Protein AF-A0A0T9RLD2-F1 (afdb_monomer_lite)

Secondary structure (DSSP, 8-state):
---GGGSS-S-S-TTS-----BGGGTBPPPP--HHHHHHHHHHHHHHHHHHTPPP-TT-S-HHHHHHHHHHHHS----GGGTTHHHHHT-HHHHHHHHHHTT-HHHHHHHHHHT-GGGTTSS-S-HHHHHHHTTPPPTTTTTTT--S-SS-EEETTEEE-SSSPPP-TT-S---

Radius of gyration: 44.78 Å; chains: 1; bounding box: 124×35×92 Å

Sequence (174 aa):
MQKIGDIPNTRADSNGEFTDGNVAGGVPPTILPAEWFNTIQRELISILDAAGITPNSEKFDQIAEAISTLVSKGDFLKTKNNLSEIKAAGDAAVAQAIANLGLTDAAAAATGAMQKAQNLNDVANKATALTNLGALAVGGTAVAATKLATARTIAGKPFDGTANISIADLIHAI

Structure (mmCIF, N/CA/C/O backbone):
data_AF-A0A0T9RLD2-F1
#
_entry.id   AF-A0A0T9RLD2-F1
#
loop_
_atom_site.group_PDB
_atom_site.id
_atom_site.type_symbol
_atom_site.label_atom_id
_atom_site.label_alt_id
_atom_site.label_comp_id
_atom_site.label_asym_id
_atom_site.label_entity_id
_atom_site.label_seq_id
_atom_site.pdbx_PDB_ins_code
_atom_site.Cartn_x
_atom_site.Cartn_y
_atom_site.Cartn_z
_atom_site.occupancy
_atom_site.B_iso_or_equiv
_atom_site.auth_seq_id
_atom_site.auth_comp_id
_atom_site.auth_asym_id
_atom_site.auth_atom_id
_atom_site.pdbx_PDB_model_num
ATOM 1 N N . MET A 1 1 ? 22.181 -4.159 -22.306 1.00 73.38 1 MET A N 1
ATOM 2 C CA . MET A 1 1 ? 22.965 -3.393 -23.299 1.00 73.38 1 MET A CA 1
ATOM 3 C C . MET A 1 1 ? 24.219 -4.117 -23.759 1.00 73.38 1 MET A C 1
ATOM 5 O O . MET A 1 1 ? 25.016 -4.538 -22.931 1.00 73.38 1 MET A O 1
ATOM 9 N N . GLN A 1 2 ? 24.380 -4.230 -25.079 1.00 76.56 2 GLN A N 1
ATOM 10 C CA . GLN A 1 2 ? 25.653 -4.559 -25.737 1.00 76.56 2 GLN A CA 1
ATOM 11 C C . GLN A 1 2 ? 26.649 -3.420 -25.477 1.00 76.56 2 GLN A C 1
ATOM 13 O O . GLN A 1 2 ? 26.231 -2.261 -25.517 1.00 76.56 2 GLN A O 1
ATOM 18 N N . LYS A 1 3 ? 27.926 -3.708 -25.189 1.00 78.88 3 LYS A N 1
ATOM 19 C CA . LYS A 1 3 ? 28.935 -2.649 -25.034 1.00 78.88 3 LYS A CA 1
ATOM 20 C C . LYS A 1 3 ? 29.436 -2.171 -26.391 1.00 78.88 3 LYS A C 1
ATOM 22 O O . LYS A 1 3 ? 29.381 -2.901 -27.377 1.00 78.88 3 LYS A O 1
ATOM 27 N N . ILE A 1 4 ? 29.993 -0.961 -26.429 1.00 79.06 4 ILE A N 1
ATOM 28 C CA . ILE A 1 4 ? 30.599 -0.422 -27.647 1.00 79.06 4 ILE A CA 1
ATOM 29 C C . ILE A 1 4 ? 31.763 -1.312 -28.117 1.00 79.06 4 ILE A C 1
ATOM 31 O O . ILE A 1 4 ? 31.846 -1.577 -29.307 1.00 79.06 4 ILE A O 1
ATOM 35 N N . GLY A 1 5 ? 32.569 -1.879 -27.210 1.00 70.69 5 GLY A N 1
ATOM 36 C CA . GLY A 1 5 ? 33.624 -2.850 -27.551 1.00 70.69 5 GLY A CA 1
ATOM 37 C C . GLY A 1 5 ? 33.149 -4.221 -28.071 1.00 70.69 5 GLY A C 1
ATOM 38 O O . GLY A 1 5 ? 33.950 -4.942 -28.657 1.00 70.69 5 GLY A O 1
ATOM 39 N N . ASP A 1 6 ? 31.868 -4.574 -27.895 1.00 79.25 6 ASP A N 1
ATOM 40 C CA . ASP A 1 6 ? 31.275 -5.818 -28.429 1.00 79.25 6 ASP A CA 1
ATOM 41 C C . ASP A 1 6 ? 30.692 -5.629 -29.840 1.00 79.25 6 ASP A C 1
ATOM 43 O O . ASP A 1 6 ? 30.332 -6.589 -30.522 1.00 79.25 6 ASP A O 1
ATOM 47 N N . ILE A 1 7 ? 30.527 -4.377 -30.266 1.00 73.88 7 ILE A N 1
ATOM 48 C CA . ILE A 1 7 ? 30.221 -4.009 -31.648 1.00 73.88 7 ILE A CA 1
ATOM 49 C C . ILE A 1 7 ? 31.557 -4.016 -32.400 1.00 73.88 7 ILE A C 1
ATOM 51 O O . ILE A 1 7 ? 32.545 -3.660 -31.765 1.00 73.88 7 ILE A O 1
ATOM 55 N N . PRO A 1 8 ? 31.644 -4.385 -33.697 1.00 66.81 8 PRO A N 1
ATOM 56 C CA . PRO A 1 8 ? 32.900 -4.497 -34.456 1.00 66.81 8 PRO A CA 1
ATOM 57 C C . PRO A 1 8 ? 33.692 -3.182 -34.580 1.00 66.81 8 PRO A C 1
ATOM 59 O O . PRO A 1 8 ? 33.850 -2.607 -35.656 1.00 66.81 8 PRO A O 1
ATOM 62 N N . ASN A 1 9 ? 34.212 -2.687 -33.468 1.00 62.38 9 ASN A N 1
ATOM 63 C CA . ASN A 1 9 ? 35.073 -1.544 -33.364 1.00 62.38 9 ASN A CA 1
ATOM 64 C C . ASN A 1 9 ? 36.320 -2.001 -32.609 1.00 62.38 9 ASN A C 1
ATOM 66 O O . ASN A 1 9 ? 36.273 -2.605 -31.544 1.00 62.38 9 ASN A O 1
ATOM 70 N N . THR A 1 10 ? 37.464 -1.725 -33.206 1.00 66.38 10 THR A N 1
ATOM 71 C CA . THR A 1 10 ? 38.782 -1.962 -32.618 1.00 66.38 10 THR A CA 1
ATOM 72 C C . THR A 1 10 ? 39.291 -0.708 -31.901 1.00 66.38 10 THR A C 1
ATOM 74 O O . THR A 1 10 ? 40.496 -0.512 -31.780 1.00 66.38 10 THR A O 1
ATOM 77 N N . ARG A 1 11 ? 38.381 0.204 -31.523 1.00 75.50 11 ARG A N 1
ATOM 78 C CA . ARG A 1 11 ? 38.690 1.585 -31.105 1.00 75.50 11 ARG A CA 1
ATOM 79 C C . ARG A 1 11 ? 38.041 1.982 -29.777 1.00 75.50 11 ARG A C 1
ATOM 81 O O . ARG A 1 11 ? 38.025 3.165 -29.441 1.00 75.50 11 ARG A O 1
ATOM 88 N N . ALA A 1 12 ? 37.473 1.021 -29.061 1.00 81.31 12 ALA A N 1
ATOM 89 C CA . ALA A 1 12 ? 37.163 1.133 -27.647 1.00 81.31 12 ALA A CA 1
ATOM 90 C C . ALA A 1 12 ? 38.449 0.938 -26.826 1.00 81.31 12 ALA A C 1
ATOM 92 O O . ALA A 1 12 ? 39.431 0.380 -27.323 1.00 81.31 12 ALA A O 1
ATOM 93 N N . ASP A 1 13 ? 38.460 1.414 -25.585 1.00 81.81 13 ASP A N 1
ATOM 94 C CA . ASP A 1 13 ? 39.582 1.163 -24.678 1.00 81.81 13 ASP A CA 1
ATOM 95 C C . ASP A 1 13 ? 39.623 -0.302 -24.194 1.00 81.81 13 ASP A C 1
ATOM 97 O O . ASP A 1 13 ? 38.812 -1.149 -24.579 1.00 81.81 13 ASP A O 1
ATOM 101 N N . SER A 1 14 ? 40.561 -0.609 -23.295 1.00 83.50 14 SER A N 1
ATOM 102 C CA . SER A 1 14 ? 40.688 -1.936 -22.680 1.00 83.50 14 SER A CA 1
ATOM 103 C C . SER A 1 14 ? 39.476 -2.370 -21.844 1.00 83.50 14 SER A C 1
ATOM 105 O O . SER A 1 14 ? 39.378 -3.547 -21.506 1.00 83.50 14 SER A O 1
ATOM 107 N N . ASN A 1 15 ? 38.568 -1.452 -21.501 1.00 84.12 15 ASN A N 1
ATOM 108 C CA . ASN A 1 15 ? 37.348 -1.719 -20.735 1.00 84.12 15 ASN A CA 1
ATOM 109 C C . ASN A 1 15 ? 36.108 -1.863 -21.640 1.00 84.12 15 ASN A C 1
ATOM 111 O O . ASN A 1 15 ? 35.014 -2.196 -21.157 1.00 84.12 15 ASN A O 1
ATOM 115 N N . GLY A 1 16 ? 36.277 -1.652 -22.951 1.00 84.19 16 GLY A N 1
ATOM 116 C CA . GLY A 1 16 ? 35.198 -1.653 -23.929 1.00 84.19 16 GLY A CA 1
ATOM 117 C C . GLY A 1 16 ? 34.359 -0.374 -23.894 1.00 84.19 16 GLY A C 1
ATOM 118 O O . GLY A 1 16 ? 33.165 -0.450 -24.189 1.00 84.19 16 GLY A O 1
ATOM 119 N N . GLU A 1 17 ? 34.958 0.762 -23.520 1.00 86.69 17 GLU A N 1
ATOM 120 C CA . GLU A 1 17 ? 34.339 2.089 -23.407 1.00 86.69 17 GLU A CA 1
ATOM 121 C C . GLU A 1 17 ? 34.781 3.051 -24.527 1.00 86.69 17 GLU A C 1
ATOM 123 O O . GLU A 1 17 ? 35.672 2.758 -25.328 1.00 86.69 17 GLU A O 1
ATOM 128 N N . PHE A 1 18 ? 34.122 4.212 -24.602 1.00 89.56 18 PHE A N 1
ATOM 129 C CA . PHE A 1 18 ? 34.442 5.272 -25.562 1.00 89.56 18 PHE A CA 1
ATOM 130 C C . PHE A 1 18 ? 35.774 5.948 -25.240 1.00 89.56 18 PHE A C 1
ATOM 132 O O . PHE A 1 18 ? 36.087 6.208 -24.082 1.00 89.56 18 PHE A O 1
ATOM 139 N N . THR A 1 19 ? 36.516 6.318 -26.280 1.00 88.44 19 THR A N 1
ATOM 140 C CA . THR A 1 19 ? 37.762 7.078 -26.179 1.00 88.44 19 THR A CA 1
ATOM 141 C C . THR A 1 19 ? 37.782 8.182 -27.233 1.00 88.44 19 THR A C 1
ATOM 143 O O . THR A 1 19 ? 37.425 7.953 -28.394 1.00 88.44 19 THR A O 1
ATOM 146 N N . ASP A 1 20 ? 38.287 9.356 -26.858 1.00 89.44 20 ASP A N 1
ATOM 147 C CA . ASP A 1 20 ? 38.594 10.442 -27.800 1.00 89.44 20 ASP A CA 1
ATOM 148 C C . ASP A 1 20 ? 39.861 10.153 -28.634 1.00 89.44 20 ASP A C 1
ATOM 150 O O . ASP A 1 20 ? 40.257 10.941 -29.497 1.00 89.44 20 ASP A O 1
ATOM 154 N N . GLY A 1 21 ? 40.502 9.002 -28.401 1.00 87.81 21 GLY A N 1
ATOM 155 C CA . GLY A 1 21 ? 41.796 8.656 -28.962 1.00 87.81 21 GLY A CA 1
ATOM 156 C C . GLY A 1 21 ? 42.912 9.576 -28.460 1.00 87.81 21 GLY A C 1
ATOM 157 O O . GLY A 1 21 ? 42.793 10.297 -27.472 1.00 87.81 21 GLY A O 1
ATOM 158 N N . ASN A 1 22 ? 44.039 9.543 -29.158 1.00 88.56 22 ASN A N 1
ATOM 159 C CA . ASN A 1 22 ? 45.157 10.453 -28.975 1.00 88.56 22 ASN A CA 1
ATOM 160 C C . ASN A 1 22 ? 45.794 10.719 -30.341 1.00 88.56 22 ASN A C 1
ATOM 162 O O . ASN A 1 22 ? 46.585 9.912 -30.835 1.00 88.56 22 ASN A O 1
ATOM 166 N N . VAL A 1 23 ? 45.479 11.874 -30.931 1.00 81.25 23 VAL A N 1
ATOM 167 C CA . VAL A 1 23 ? 45.983 12.270 -32.257 1.00 81.25 23 VAL A CA 1
ATOM 168 C C . VAL A 1 23 ? 47.511 12.368 -32.305 1.00 81.25 23 VAL A C 1
ATOM 170 O O . VAL A 1 23 ? 48.106 12.000 -33.312 1.00 81.25 23 VAL A O 1
ATOM 173 N N . ALA A 1 24 ? 48.157 12.791 -31.211 1.00 87.31 24 ALA A N 1
ATOM 174 C CA . ALA A 1 24 ? 49.617 12.879 -31.118 1.00 87.31 24 ALA A CA 1
ATOM 175 C C . ALA A 1 24 ? 50.277 11.499 -30.949 1.00 87.31 24 ALA A C 1
ATOM 177 O O . ALA A 1 24 ? 51.419 11.305 -31.354 1.00 87.31 24 ALA A O 1
ATOM 178 N N . GLY A 1 25 ? 49.548 10.539 -30.372 1.00 85.19 25 GLY A N 1
ATOM 179 C CA . GLY A 1 25 ? 49.974 9.148 -30.192 1.00 85.19 25 GLY A CA 1
ATOM 180 C C . GLY A 1 25 ? 49.535 8.199 -31.312 1.00 85.19 25 GLY A C 1
ATOM 181 O O . GLY A 1 25 ? 49.767 7.000 -31.202 1.00 85.19 25 GLY A O 1
ATOM 182 N N . GLY A 1 26 ? 48.874 8.701 -32.361 1.00 85.88 26 GLY A N 1
ATOM 183 C CA . GLY A 1 26 ? 48.367 7.885 -33.469 1.00 85.88 26 GLY A CA 1
ATOM 184 C C . GLY A 1 26 ? 47.196 6.961 -33.108 1.00 85.88 26 GLY A C 1
ATOM 185 O O . GLY A 1 26 ? 46.867 6.073 -33.892 1.00 85.88 26 GLY A O 1
ATOM 186 N N . VAL A 1 27 ? 46.555 7.155 -31.950 1.00 86.62 27 VAL A N 1
ATOM 187 C CA . VAL A 1 27 ? 45.387 6.369 -31.529 1.00 86.62 27 VAL A CA 1
ATOM 188 C C . VAL A 1 27 ? 44.123 7.078 -32.022 1.00 86.62 27 VAL A C 1
ATOM 190 O O . VAL A 1 27 ? 43.850 8.195 -31.583 1.00 86.62 27 VAL A O 1
ATOM 193 N N . PRO A 1 28 ? 43.344 6.492 -32.942 1.00 85.31 28 PRO A N 1
ATOM 194 C CA . PRO A 1 28 ? 42.121 7.122 -33.420 1.00 85.31 28 PRO A CA 1
ATOM 195 C C . PRO A 1 28 ? 40.993 7.053 -32.369 1.00 85.31 28 PRO A C 1
ATOM 197 O O . PRO A 1 28 ? 40.939 6.082 -31.614 1.00 85.31 28 PRO A O 1
ATOM 200 N N . PRO A 1 29 ? 40.057 8.021 -32.356 1.00 89.31 29 PRO A N 1
ATOM 201 C CA . PRO A 1 29 ? 38.871 7.978 -31.499 1.00 89.31 29 PRO A CA 1
ATOM 202 C C . PRO A 1 29 ? 37.937 6.811 -31.837 1.00 89.31 29 PRO A C 1
ATOM 204 O O . PRO A 1 29 ? 37.953 6.266 -32.954 1.00 89.31 29 PRO A O 1
ATOM 207 N N . THR A 1 30 ? 37.071 6.471 -30.881 1.00 89.75 30 THR A N 1
ATOM 208 C CA . THR A 1 30 ? 36.005 5.481 -31.053 1.00 89.75 30 THR A CA 1
ATOM 209 C C . THR A 1 30 ? 35.043 5.903 -32.164 1.00 89.75 30 THR A C 1
ATOM 211 O O . THR A 1 30 ? 34.589 7.043 -32.234 1.00 89.75 30 THR A O 1
ATOM 214 N N . ILE A 1 31 ? 34.711 4.962 -33.048 1.00 86.38 31 ILE A N 1
ATOM 215 C CA . ILE A 1 31 ? 33.676 5.158 -34.069 1.00 86.38 31 ILE A CA 1
ATOM 216 C C . ILE A 1 31 ? 32.315 4.899 -33.421 1.00 86.38 31 ILE A C 1
ATOM 218 O O . ILE A 1 31 ? 32.179 3.949 -32.655 1.00 86.38 31 ILE A O 1
ATOM 222 N N . LEU A 1 32 ? 31.307 5.704 -33.765 1.00 86.56 32 LEU A N 1
ATOM 223 C CA . LEU A 1 32 ? 29.918 5.514 -33.338 1.00 86.56 32 LEU A CA 1
ATOM 224 C C . LEU A 1 32 ? 29.095 4.859 -34.469 1.00 86.56 32 LEU A C 1
ATOM 226 O O . LEU A 1 32 ? 28.529 5.574 -35.299 1.00 86.56 32 LEU A O 1
ATOM 230 N N . PRO A 1 33 ? 29.055 3.516 -34.573 1.00 85.81 33 PRO A N 1
ATOM 231 C CA . PRO A 1 33 ? 28.300 2.819 -35.611 1.00 85.81 33 PRO A CA 1
ATOM 232 C C . PRO A 1 33 ? 26.793 2.798 -35.320 1.00 85.81 33 PRO A C 1
ATOM 234 O O . PRO A 1 33 ? 26.357 2.905 -34.174 1.00 85.81 33 PRO A O 1
ATOM 237 N N . ALA A 1 34 ? 25.985 2.570 -36.360 1.00 86.94 34 ALA A N 1
ATOM 238 C CA . ALA A 1 34 ? 24.526 2.469 -36.247 1.00 86.94 34 ALA A CA 1
ATOM 239 C C . ALA A 1 34 ? 24.067 1.403 -35.234 1.00 86.94 34 ALA A C 1
ATOM 241 O O . ALA A 1 34 ? 23.085 1.609 -34.52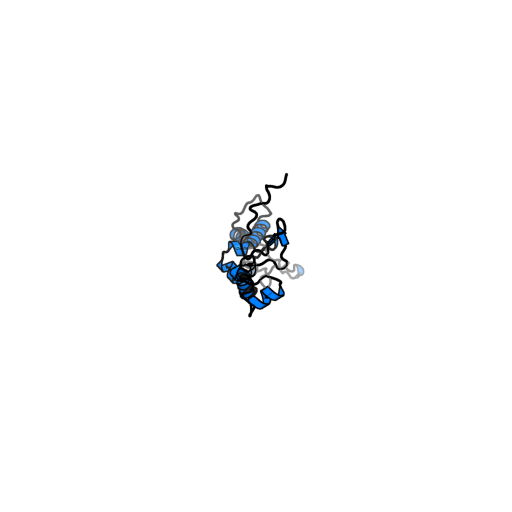8 1.00 86.94 34 ALA A O 1
ATOM 242 N N . GLU A 1 35 ? 24.795 0.290 -35.113 1.00 86.25 35 GLU A N 1
ATOM 243 C CA . GLU A 1 35 ? 24.501 -0.772 -34.140 1.00 86.25 35 GLU A CA 1
ATOM 244 C C . GLU A 1 35 ? 24.486 -0.263 -32.689 1.00 86.25 35 GLU A C 1
ATOM 246 O O . GLU A 1 35 ? 23.669 -0.714 -31.880 1.00 86.25 35 GLU A O 1
ATOM 251 N N . TRP A 1 36 ? 25.326 0.727 -32.368 1.00 86.31 36 TRP A N 1
ATOM 252 C CA . TRP A 1 36 ? 25.357 1.340 -31.042 1.00 86.31 36 TRP A CA 1
ATOM 253 C C . TRP A 1 36 ? 24.100 2.173 -30.787 1.00 86.31 36 TRP A C 1
ATOM 255 O O . TRP A 1 36 ? 23.408 1.978 -29.787 1.00 86.31 36 TRP A O 1
ATOM 265 N N . PHE A 1 37 ? 23.750 3.052 -31.730 1.00 88.81 37 PHE A N 1
ATOM 266 C CA . PHE A 1 37 ? 22.541 3.873 -31.634 1.00 88.81 37 PHE A CA 1
ATOM 267 C C . PHE A 1 37 ? 21.268 3.019 -31.594 1.00 88.81 37 PHE A C 1
ATOM 269 O O . PHE A 1 37 ? 20.382 3.279 -30.783 1.00 88.81 37 PHE A O 1
ATOM 276 N N . ASN A 1 38 ? 21.211 1.947 -32.386 1.00 90.50 38 ASN A N 1
ATOM 277 C CA . ASN A 1 38 ? 20.107 0.988 -32.366 1.00 90.50 38 ASN A CA 1
ATOM 278 C C . ASN A 1 38 ? 20.004 0.252 -31.025 1.00 90.50 38 ASN A C 1
ATOM 280 O O . ASN A 1 38 ? 18.899 -0.027 -30.561 1.00 90.50 38 ASN A O 1
ATOM 284 N N . THR A 1 39 ? 21.136 -0.052 -30.384 1.00 90.81 39 THR A N 1
ATOM 285 C CA . THR A 1 39 ? 21.149 -0.658 -29.047 1.00 90.81 39 THR A CA 1
ATOM 286 C C . THR A 1 39 ? 20.519 0.274 -28.019 1.00 90.81 39 THR A C 1
ATOM 288 O O . THR A 1 39 ? 19.628 -0.161 -27.293 1.00 90.81 39 THR A O 1
ATOM 291 N N . ILE A 1 40 ? 20.911 1.552 -28.002 1.00 92.00 40 ILE A N 1
ATOM 292 C CA . ILE A 1 40 ? 20.298 2.556 -27.120 1.00 92.00 40 ILE A CA 1
ATOM 293 C C . ILE A 1 40 ? 18.806 2.701 -27.431 1.00 92.00 40 ILE A C 1
ATOM 295 O O . ILE A 1 40 ? 17.983 2.625 -26.523 1.00 92.00 40 ILE A O 1
ATOM 299 N N . GLN A 1 41 ? 18.441 2.861 -28.707 1.00 93.88 41 GLN A N 1
ATOM 300 C CA . GLN A 1 41 ? 17.046 3.004 -29.120 1.00 93.88 41 GLN A CA 1
ATOM 301 C C . GLN A 1 41 ? 16.200 1.825 -28.632 1.00 93.88 41 GLN A C 1
ATOM 303 O O . GLN A 1 41 ? 15.138 2.037 -28.060 1.00 93.88 41 GLN A O 1
ATOM 308 N N . ARG A 1 42 ? 16.669 0.586 -28.802 1.00 94.25 42 ARG A N 1
ATOM 309 C CA . ARG A 1 42 ? 15.938 -0.604 -28.352 1.00 94.25 42 ARG A CA 1
ATOM 310 C C . ARG A 1 42 ? 15.719 -0.615 -26.840 1.00 94.25 42 ARG A C 1
ATOM 312 O O . ARG A 1 42 ? 14.630 -0.961 -26.414 1.00 94.25 42 ARG A O 1
ATOM 319 N N . GLU A 1 43 ? 16.703 -0.215 -26.039 1.00 95.56 43 GLU A N 1
ATOM 320 C CA . GLU A 1 43 ? 16.561 -0.152 -24.573 1.00 95.56 43 GLU A CA 1
ATOM 321 C C . GLU A 1 43 ? 15.557 0.926 -24.148 1.00 95.56 43 GLU A C 1
ATOM 323 O O . GLU A 1 43 ? 14.723 0.689 -23.277 1.00 95.56 43 GLU A O 1
ATOM 328 N N . LEU A 1 44 ? 15.566 2.085 -24.814 1.00 95.62 44 LEU A N 1
ATOM 329 C CA . LEU A 1 44 ? 14.558 3.123 -24.590 1.00 95.62 44 LEU A CA 1
ATOM 330 C C . LEU A 1 44 ? 13.154 2.639 -24.978 1.00 95.62 44 LEU A C 1
ATOM 332 O O . LEU A 1 44 ? 12.195 2.893 -24.254 1.00 95.62 44 LEU A O 1
ATOM 336 N N . ILE A 1 45 ? 13.032 1.896 -26.080 1.00 95.94 45 ILE A N 1
ATOM 337 C CA . ILE A 1 45 ? 11.767 1.284 -26.503 1.00 95.94 45 ILE A CA 1
ATOM 338 C C . ILE A 1 45 ? 11.311 0.210 -25.505 1.00 95.94 45 ILE A C 1
ATOM 340 O O . ILE A 1 45 ? 10.126 0.164 -25.193 1.00 95.94 45 ILE A O 1
ATOM 344 N N . SER A 1 46 ? 12.220 -0.586 -24.933 1.00 95.88 46 SER A N 1
ATOM 345 C CA . SER A 1 46 ? 11.886 -1.550 -23.874 1.00 95.88 46 SER A CA 1
ATOM 346 C C . SER A 1 46 ? 11.283 -0.878 -22.635 1.00 95.88 46 SER A C 1
ATOM 348 O O . SER A 1 46 ? 10.406 -1.452 -21.995 1.00 95.88 46 SER A O 1
ATOM 350 N N . ILE A 1 47 ? 11.710 0.346 -22.297 1.00 96.38 47 ILE A N 1
ATOM 351 C CA . ILE A 1 47 ? 11.099 1.125 -21.204 1.00 96.38 47 ILE A CA 1
ATOM 352 C C . ILE A 1 47 ? 9.651 1.501 -21.552 1.00 96.38 47 ILE A C 1
ATOM 354 O O . ILE A 1 47 ? 8.772 1.389 -20.695 1.00 96.38 47 ILE A O 1
ATOM 358 N N . LEU A 1 48 ? 9.388 1.920 -22.796 1.00 97.00 48 LEU A N 1
ATOM 359 C CA . LEU A 1 48 ? 8.025 2.220 -23.253 1.00 97.00 48 LEU A CA 1
ATOM 360 C C . LEU A 1 48 ? 7.143 0.966 -23.227 1.00 97.00 48 LEU A C 1
ATOM 362 O O . LEU A 1 48 ? 6.027 1.019 -22.715 1.00 97.00 48 LEU A O 1
ATOM 366 N N . ASP A 1 49 ? 7.665 -0.164 -23.703 1.00 96.06 49 ASP A N 1
ATOM 367 C CA . ASP A 1 49 ? 6.959 -1.448 -23.723 1.00 96.06 49 ASP A CA 1
ATOM 368 C C . ASP A 1 49 ? 6.602 -1.927 -22.309 1.00 96.06 49 ASP A C 1
ATOM 370 O O . ASP A 1 49 ? 5.444 -2.234 -22.027 1.00 96.06 49 ASP A O 1
ATOM 374 N N . ALA A 1 50 ? 7.549 -1.861 -21.366 1.00 94.88 50 ALA A N 1
ATOM 375 C CA . ALA A 1 50 ? 7.288 -2.162 -19.957 1.00 94.88 50 ALA A CA 1
ATOM 376 C C . ALA A 1 50 ? 6.192 -1.257 -19.359 1.00 94.88 50 ALA A C 1
ATOM 378 O O . ALA A 1 50 ? 5.391 -1.688 -18.523 1.00 94.88 50 ALA A O 1
ATOM 379 N N . ALA A 1 51 ? 6.120 0.002 -19.799 1.00 95.44 51 ALA A N 1
ATOM 380 C CA . ALA A 1 51 ? 5.056 0.920 -19.415 1.00 95.44 51 ALA A CA 1
ATOM 381 C C . ALA A 1 51 ? 3.728 0.667 -20.157 1.00 95.44 51 ALA A C 1
ATOM 383 O O . ALA A 1 51 ? 2.695 1.182 -19.723 1.00 95.44 51 ALA A O 1
ATOM 384 N N . GLY A 1 52 ? 3.709 -0.161 -21.204 1.00 95.44 52 GLY A N 1
ATOM 385 C CA . GLY A 1 52 ? 2.558 -0.403 -22.078 1.00 95.44 52 GLY A CA 1
ATOM 386 C C . GLY A 1 52 ? 2.274 0.748 -23.048 1.00 95.44 52 GLY A C 1
ATOM 387 O O . GLY A 1 52 ? 1.126 0.943 -23.441 1.00 95.44 52 GLY A O 1
ATOM 388 N N . ILE A 1 53 ? 3.291 1.540 -23.391 1.00 96.69 53 ILE A N 1
ATOM 389 C CA . ILE A 1 53 ? 3.195 2.704 -24.277 1.00 96.69 53 ILE A CA 1
ATOM 390 C C . ILE A 1 53 ? 3.707 2.319 -25.667 1.00 96.69 53 ILE A C 1
ATOM 392 O O . ILE A 1 53 ? 4.822 1.825 -25.818 1.00 96.69 53 ILE A O 1
ATOM 396 N N . THR A 1 54 ? 2.902 2.574 -26.701 1.00 96.44 54 THR A N 1
ATOM 397 C CA . THR A 1 54 ? 3.328 2.384 -28.096 1.00 96.44 54 THR A CA 1
ATOM 398 C C . THR A 1 54 ? 4.161 3.585 -28.563 1.00 96.44 54 THR A C 1
ATOM 400 O O . THR A 1 54 ? 3.704 4.716 -28.391 1.00 96.44 54 THR A O 1
ATOM 403 N N . PRO A 1 55 ? 5.340 3.375 -29.181 1.00 96.19 55 PRO A N 1
ATOM 404 C CA . PRO A 1 55 ? 6.178 4.462 -29.680 1.00 96.19 55 PRO A CA 1
ATOM 405 C C . PRO A 1 55 ? 5.462 5.358 -30.704 1.00 96.19 55 PRO A C 1
ATOM 407 O O . PRO A 1 55 ? 4.848 4.866 -31.650 1.00 96.19 55 PRO A O 1
ATOM 410 N N . ASN A 1 56 ? 5.600 6.674 -30.556 1.00 95.69 56 ASN A N 1
ATOM 411 C CA . ASN A 1 56 ? 5.017 7.693 -31.427 1.00 95.69 56 ASN A CA 1
ATOM 412 C C . ASN A 1 56 ? 6.080 8.715 -31.873 1.00 95.69 56 ASN A C 1
ATOM 414 O O . ASN A 1 56 ? 6.709 9.367 -31.045 1.00 95.69 56 ASN A O 1
ATOM 418 N N . SER A 1 57 ? 6.268 8.896 -33.182 1.00 94.25 57 SER A N 1
ATOM 419 C CA . SER A 1 57 ? 7.264 9.823 -33.742 1.00 94.25 57 SER A CA 1
ATOM 420 C C . SER A 1 57 ? 6.966 11.309 -33.509 1.00 94.25 57 SER A C 1
ATOM 422 O O . SER A 1 57 ? 7.857 12.136 -33.666 1.00 94.25 57 SER A O 1
ATOM 424 N N . GLU A 1 58 ? 5.735 11.664 -33.146 1.00 96.88 58 GLU A N 1
ATOM 425 C CA . GLU A 1 58 ? 5.310 13.049 -32.893 1.00 96.88 58 GLU A CA 1
ATOM 426 C C . GLU A 1 58 ? 5.514 13.479 -31.428 1.00 96.88 58 GLU A C 1
ATOM 428 O O . GLU A 1 58 ? 5.255 14.628 -31.068 1.00 96.88 58 GLU A O 1
ATOM 433 N N . LYS A 1 59 ? 5.966 12.562 -30.561 1.00 94.69 59 LYS A N 1
ATOM 434 C CA . LYS A 1 59 ? 6.104 12.766 -29.114 1.00 94.69 59 LYS A CA 1
ATOM 435 C C . LYS A 1 59 ? 7.559 12.671 -28.665 1.00 94.69 59 LYS A C 1
ATOM 437 O O . LYS A 1 59 ? 8.234 11.676 -28.918 1.00 94.69 59 LYS A O 1
ATOM 442 N N . PHE A 1 60 ? 8.011 13.666 -27.904 1.00 94.44 60 PHE A N 1
ATOM 443 C CA . PHE A 1 60 ? 9.392 13.762 -27.404 1.00 94.44 60 PHE A CA 1
ATOM 444 C C . PHE A 1 60 ? 9.513 13.576 -25.880 1.00 94.44 60 PHE A C 1
ATOM 446 O O . PHE A 1 60 ? 10.587 13.756 -25.316 1.00 94.44 60 PHE A O 1
ATOM 453 N N . ASP A 1 61 ? 8.425 13.194 -25.212 1.00 97.00 61 ASP A N 1
ATOM 454 C CA . ASP A 1 61 ? 8.297 13.033 -23.757 1.00 97.00 61 ASP A CA 1
ATOM 455 C C . ASP A 1 61 ? 7.951 11.595 -23.324 1.00 97.00 61 ASP A C 1
ATOM 457 O O . ASP A 1 61 ? 7.752 11.326 -22.141 1.00 97.00 61 ASP A O 1
ATOM 461 N N . GLN A 1 62 ? 7.948 10.640 -24.257 1.00 97.44 62 GLN A N 1
ATOM 462 C CA . GLN A 1 62 ? 7.472 9.267 -24.029 1.00 97.44 62 GLN A CA 1
ATOM 463 C C . GLN A 1 62 ? 8.244 8.523 -22.937 1.00 97.44 62 GLN A C 1
ATOM 465 O O . GLN A 1 62 ? 7.657 7.761 -22.177 1.00 97.44 62 GLN A O 1
ATOM 470 N N . ILE A 1 63 ? 9.556 8.752 -22.818 1.00 96.88 63 ILE A N 1
ATOM 471 C CA . ILE A 1 63 ? 10.367 8.136 -21.756 1.00 96.88 63 ILE A CA 1
ATOM 472 C C . ILE A 1 63 ? 9.930 8.665 -20.385 1.00 96.88 63 ILE A C 1
ATOM 474 O O . ILE A 1 63 ? 9.821 7.897 -19.432 1.00 96.88 63 ILE A O 1
ATOM 478 N N . ALA A 1 64 ? 9.641 9.965 -20.280 1.00 97.06 64 ALA A N 1
ATOM 479 C CA . ALA A 1 64 ? 9.151 10.556 -19.040 1.00 97.06 64 ALA A CA 1
ATOM 480 C C . ALA A 1 64 ? 7.751 10.025 -18.690 1.00 97.06 64 ALA A C 1
ATOM 482 O O . ALA A 1 64 ? 7.498 9.675 -17.535 1.00 97.06 64 ALA A O 1
ATOM 483 N N . GLU A 1 65 ? 6.869 9.894 -19.684 1.00 97.00 65 GLU A N 1
ATOM 484 C CA . GLU A 1 65 ? 5.538 9.300 -19.523 1.00 97.00 65 GLU A CA 1
ATOM 485 C C . GLU A 1 65 ? 5.614 7.827 -19.094 1.00 97.00 65 GLU A C 1
ATOM 487 O O . GLU A 1 65 ? 4.916 7.408 -18.166 1.00 97.00 65 GLU A O 1
ATOM 492 N N . ALA A 1 66 ? 6.517 7.051 -19.698 1.00 97.06 66 ALA A N 1
ATOM 493 C CA . ALA A 1 66 ? 6.752 5.656 -19.350 1.00 97.06 66 ALA A CA 1
ATOM 494 C C . ALA A 1 66 ? 7.250 5.503 -17.914 1.00 97.06 66 ALA A C 1
ATOM 496 O O . ALA A 1 66 ? 6.699 4.706 -17.157 1.00 97.06 66 ALA A O 1
ATOM 497 N N . ILE A 1 67 ? 8.233 6.307 -17.501 1.00 95.88 67 ILE A N 1
ATOM 498 C CA . ILE A 1 67 ? 8.738 6.305 -16.122 1.00 95.88 67 ILE A CA 1
ATOM 499 C C . ILE A 1 67 ? 7.621 6.687 -15.145 1.00 95.88 67 ILE A C 1
ATOM 501 O O . ILE A 1 67 ? 7.421 5.997 -14.146 1.00 95.88 67 ILE A O 1
ATOM 505 N N . SER A 1 68 ? 6.853 7.741 -15.438 1.00 94.31 68 SER A N 1
ATOM 506 C CA . SER A 1 68 ? 5.719 8.154 -14.602 1.00 94.31 68 SER A CA 1
ATOM 507 C C . SER A 1 68 ? 4.679 7.037 -14.460 1.00 94.31 68 SER A C 1
ATOM 509 O O . SER A 1 68 ? 4.199 6.754 -13.358 1.00 94.31 68 SER A O 1
ATOM 511 N N . THR A 1 69 ? 4.387 6.346 -15.562 1.00 94.00 69 THR A N 1
ATOM 512 C CA . THR A 1 69 ? 3.466 5.209 -15.602 1.00 94.00 69 THR A CA 1
ATOM 513 C C . THR A 1 69 ? 3.993 4.028 -14.794 1.00 94.00 69 THR A C 1
ATOM 515 O O . THR A 1 69 ? 3.256 3.488 -13.976 1.00 94.00 69 THR A O 1
ATOM 518 N N . LEU A 1 70 ? 5.259 3.642 -14.965 1.00 93.81 70 LEU A N 1
ATOM 519 C CA . LEU A 1 70 ? 5.889 2.541 -14.230 1.00 93.81 70 LEU A CA 1
ATOM 520 C C . LEU A 1 70 ? 5.905 2.802 -12.721 1.00 93.81 70 LEU A C 1
ATOM 522 O O . LEU A 1 70 ? 5.527 1.931 -11.942 1.00 93.81 70 LEU A O 1
ATOM 526 N N . VAL A 1 71 ? 6.257 4.021 -12.305 1.00 91.50 71 VAL A N 1
ATOM 527 C CA . VAL A 1 71 ? 6.201 4.433 -10.894 1.00 91.50 71 VAL A CA 1
ATOM 528 C C . VAL A 1 71 ? 4.765 4.399 -10.370 1.00 91.50 71 VAL A C 1
ATOM 530 O O . VAL A 1 71 ? 4.528 3.987 -9.239 1.00 91.50 71 VAL A O 1
ATOM 533 N N . SER A 1 72 ? 3.788 4.790 -11.190 1.00 86.00 72 SER A N 1
ATOM 534 C CA . SER A 1 72 ? 2.373 4.787 -10.802 1.00 86.00 72 SER A CA 1
ATOM 535 C C . SER A 1 72 ? 1.752 3.388 -10.740 1.00 86.00 72 SER A C 1
ATOM 537 O O . SER A 1 72 ? 0.822 3.196 -9.948 1.00 86.00 72 SER A O 1
ATOM 539 N N . LYS A 1 73 ? 2.234 2.462 -11.584 1.00 82.88 73 LYS A N 1
ATOM 540 C CA . LYS A 1 73 ? 1.864 1.038 -11.648 1.00 82.88 73 LYS A CA 1
ATOM 541 C C . LYS A 1 73 ? 2.536 0.199 -10.568 1.00 82.88 73 LYS A C 1
ATOM 543 O O . LYS A 1 73 ? 2.012 -0.859 -10.247 1.00 82.88 73 LYS A O 1
ATOM 548 N N . GLY A 1 74 ? 3.685 0.628 -10.051 1.00 79.06 74 GLY A N 1
ATOM 549 C CA . GLY A 1 74 ? 4.333 -0.073 -8.950 1.00 79.06 74 GLY A CA 1
ATOM 550 C C . GLY A 1 74 ? 3.409 -0.158 -7.735 1.00 79.06 74 GLY A C 1
ATOM 551 O O . GLY A 1 74 ? 2.657 0.781 -7.461 1.00 79.06 74 GLY A O 1
ATOM 552 N N . ASP A 1 75 ? 3.496 -1.263 -6.991 1.00 78.56 75 ASP A N 1
ATOM 553 C CA . ASP A 1 75 ? 2.708 -1.544 -5.778 1.00 78.56 75 ASP A CA 1
ATOM 554 C C . ASP A 1 75 ? 3.154 -0.694 -4.568 1.00 78.56 75 ASP A C 1
ATOM 556 O O . ASP A 1 75 ? 3.267 -1.159 -3.433 1.00 78.56 75 ASP A O 1
ATOM 560 N N . PHE A 1 76 ? 3.464 0.579 -4.805 1.00 84.00 76 PHE A N 1
ATOM 561 C CA . PHE A 1 76 ? 3.887 1.516 -3.779 1.00 84.00 76 PHE A CA 1
ATOM 562 C C . PHE A 1 76 ? 2.677 2.106 -3.057 1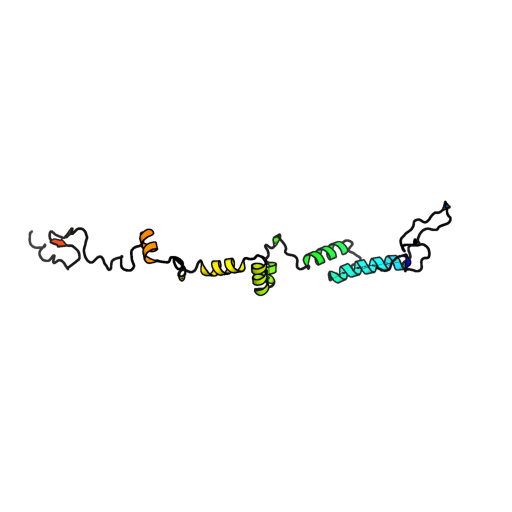.00 84.00 76 PHE A C 1
ATOM 564 O O . PHE A 1 76 ? 1.671 2.471 -3.670 1.00 84.00 76 PHE A O 1
ATOM 571 N N . LEU A 1 77 ? 2.807 2.287 -1.743 1.00 85.56 77 LEU A N 1
ATOM 572 C CA . LEU A 1 77 ? 1.831 3.036 -0.958 1.00 85.56 77 LEU A CA 1
ATOM 573 C C . LEU A 1 77 ? 1.859 4.511 -1.372 1.00 85.56 77 LEU A C 1
ATOM 575 O O . LEU A 1 77 ? 2.907 5.158 -1.301 1.00 85.56 77 LEU A O 1
ATOM 579 N N . LYS A 1 78 ? 0.712 5.074 -1.765 1.00 84.75 78 LYS A N 1
ATOM 580 C CA . LYS A 1 78 ? 0.622 6.495 -2.126 1.00 84.75 78 LYS A CA 1
ATOM 581 C C . LYS A 1 78 ? 0.113 7.275 -0.921 1.00 84.75 78 LYS A C 1
ATOM 583 O O . LYS A 1 78 ? -1.030 7.129 -0.494 1.00 84.75 78 LYS A O 1
ATOM 588 N N . THR A 1 79 ? 0.950 8.161 -0.385 1.00 84.75 79 THR A N 1
ATOM 589 C CA . THR A 1 79 ? 0.621 8.974 0.803 1.00 84.75 79 THR A CA 1
ATOM 590 C C . THR A 1 79 ? -0.645 9.813 0.615 1.00 84.75 79 THR A C 1
ATOM 592 O O . THR A 1 79 ? -1.425 9.959 1.548 1.00 84.75 79 THR A O 1
ATOM 595 N N . LYS A 1 80 ? -0.899 10.303 -0.606 1.00 88.69 80 LYS A N 1
ATOM 596 C CA . LYS A 1 80 ? -2.120 11.052 -0.954 1.00 88.69 80 LYS A CA 1
ATOM 597 C C . LYS A 1 80 ? -3.400 10.216 -0.897 1.00 88.69 80 LYS A C 1
ATOM 599 O O . LYS A 1 80 ? -4.472 10.776 -0.697 1.00 88.69 80 LYS A O 1
ATOM 604 N N . ASN A 1 81 ? -3.296 8.902 -1.076 1.00 87.19 81 ASN A N 1
ATOM 605 C CA . ASN A 1 81 ? -4.442 8.000 -1.133 1.00 87.19 81 ASN A CA 1
ATOM 606 C C . ASN A 1 81 ? -4.819 7.435 0.237 1.00 87.19 81 ASN A C 1
ATOM 608 O O . ASN A 1 81 ? -5.723 6.601 0.307 1.00 87.19 81 ASN A O 1
ATOM 612 N N . ASN A 1 82 ? -4.152 7.872 1.315 1.00 91.31 82 ASN A N 1
ATOM 613 C CA . ASN A 1 82 ? -4.430 7.453 2.690 1.00 91.31 82 ASN A CA 1
ATOM 614 C C . ASN A 1 82 ? -4.555 5.924 2.834 1.00 91.31 82 ASN A C 1
ATOM 616 O O . ASN A 1 82 ? -5.448 5.434 3.522 1.00 91.31 82 ASN A O 1
ATOM 620 N N . LEU A 1 83 ? -3.674 5.174 2.158 1.00 91.81 83 LEU A N 1
ATOM 621 C CA . LEU A 1 83 ? -3.636 3.704 2.162 1.00 91.81 83 LEU A CA 1
ATOM 622 C C . LEU A 1 83 ? -4.890 3.019 1.583 1.00 91.81 83 LEU A C 1
ATOM 624 O O . LEU A 1 83 ? -5.118 1.833 1.834 1.00 91.81 83 LEU A O 1
ATOM 628 N N . SER A 1 84 ? -5.711 3.725 0.797 1.00 92.00 84 SER A N 1
ATOM 629 C CA . SER A 1 84 ? -6.892 3.132 0.148 1.00 92.00 84 SER A CA 1
ATOM 630 C C . SER A 1 84 ? -6.545 1.990 -0.817 1.00 92.00 84 SER A C 1
ATOM 632 O O . SER A 1 84 ? -7.389 1.131 -1.063 1.00 92.00 84 SER A O 1
ATOM 634 N N . GLU A 1 85 ? -5.299 1.898 -1.283 1.00 91.62 85 GLU A N 1
ATOM 635 C CA . GLU A 1 85 ? -4.784 0.774 -2.068 1.00 91.62 85 GLU A CA 1
ATOM 636 C C . GLU A 1 85 ? -4.777 -0.541 -1.283 1.00 91.62 85 GLU A C 1
ATOM 638 O O . GLU A 1 85 ? -5.124 -1.578 -1.839 1.00 91.62 85 GLU A O 1
ATOM 643 N N . ILE A 1 86 ? -4.460 -0.511 0.018 1.00 93.75 86 ILE A N 1
ATOM 644 C CA . ILE A 1 86 ? -4.505 -1.708 0.878 1.00 93.75 86 ILE A CA 1
ATOM 645 C C . ILE A 1 86 ? -5.948 -2.203 0.989 1.00 93.75 86 ILE A C 1
ATOM 647 O O . ILE A 1 86 ? -6.211 -3.401 0.935 1.00 93.75 86 ILE A O 1
ATOM 651 N N . LYS A 1 87 ? -6.901 -1.269 1.089 1.00 92.69 87 LYS A N 1
ATOM 652 C CA . LYS A 1 87 ? -8.326 -1.599 1.080 1.00 92.69 87 LYS A CA 1
ATOM 653 C C . LYS A 1 87 ? -8.764 -2.189 -0.264 1.00 92.69 87 LYS A C 1
ATOM 655 O O . LYS A 1 87 ? -9.552 -3.130 -0.270 1.00 92.69 87 LYS A O 1
ATOM 660 N N . ALA A 1 88 ? -8.281 -1.645 -1.380 1.00 91.88 88 ALA A N 1
ATOM 661 C CA . ALA A 1 88 ? -8.588 -2.151 -2.717 1.00 91.88 88 ALA A CA 1
ATOM 662 C C . ALA A 1 88 ? -7.993 -3.549 -2.968 1.00 91.88 88 ALA A C 1
ATOM 664 O O . ALA A 1 88 ? -8.616 -4.356 -3.652 1.00 91.88 88 ALA A O 1
ATOM 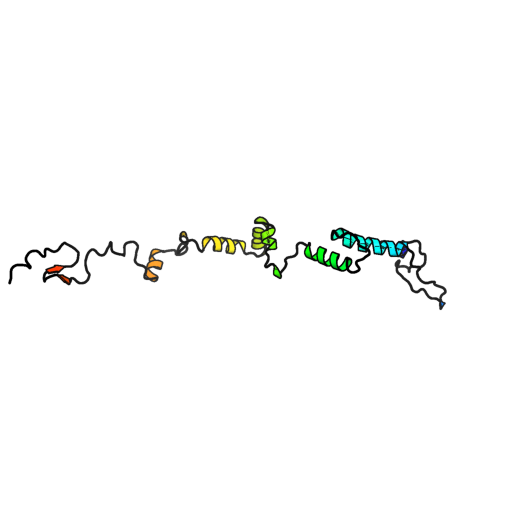665 N N . ALA A 1 89 ? -6.838 -3.853 -2.368 1.00 92.19 89 ALA A N 1
ATOM 666 C CA . ALA A 1 89 ? -6.212 -5.176 -2.402 1.00 92.19 89 ALA A CA 1
ATOM 667 C C . ALA A 1 89 ? -6.996 -6.252 -1.615 1.00 92.19 89 ALA A C 1
ATOM 669 O O . ALA A 1 89 ? -6.727 -7.443 -1.765 1.00 92.19 89 ALA A O 1
ATOM 670 N N . GLY A 1 90 ? -7.987 -5.848 -0.813 1.00 95.75 90 GLY A N 1
ATOM 671 C CA . GLY A 1 90 ? -8.953 -6.735 -0.168 1.00 95.75 90 GLY A CA 1
ATOM 672 C C . GLY A 1 90 ? -8.648 -7.065 1.294 1.00 95.75 90 GLY A C 1
ATOM 673 O O . GLY A 1 90 ? -7.630 -6.671 1.865 1.00 95.75 90 GLY A O 1
ATOM 674 N N . ASP A 1 91 ? -9.561 -7.814 1.914 1.00 95.94 91 ASP A N 1
ATOM 675 C CA . ASP A 1 91 ? -9.578 -8.029 3.368 1.00 95.94 91 ASP A CA 1
ATOM 676 C C . ASP A 1 91 ? -8.320 -8.741 3.891 1.00 95.94 91 ASP A C 1
ATOM 678 O O . ASP A 1 91 ? -7.834 -8.423 4.977 1.00 95.94 91 ASP A O 1
ATOM 682 N N . ALA A 1 92 ? -7.740 -9.653 3.103 1.00 96.94 92 ALA A N 1
ATOM 683 C CA . ALA A 1 92 ? -6.493 -10.332 3.456 1.00 96.94 92 ALA A CA 1
ATOM 684 C C . ALA A 1 92 ? -5.303 -9.358 3.538 1.00 96.94 92 ALA A C 1
ATOM 686 O O . ALA A 1 92 ? -4.499 -9.440 4.467 1.00 96.94 92 ALA A O 1
ATOM 687 N N . ALA A 1 93 ? -5.213 -8.403 2.606 1.00 95.94 93 ALA A N 1
ATOM 688 C CA . ALA A 1 93 ? -4.167 -7.384 2.610 1.00 95.94 93 ALA A CA 1
ATOM 689 C C . ALA A 1 93 ? -4.333 -6.419 3.792 1.00 95.94 93 ALA A C 1
ATOM 691 O O . ALA A 1 93 ? -3.352 -6.072 4.447 1.00 95.94 93 ALA A O 1
ATOM 692 N N . VAL A 1 94 ? -5.575 -6.045 4.118 1.00 95.38 94 VAL A N 1
ATOM 693 C CA . VAL A 1 94 ? -5.890 -5.239 5.309 1.00 95.38 94 VAL A CA 1
ATOM 694 C C . VAL A 1 94 ? -5.466 -5.966 6.587 1.00 95.38 94 VAL A C 1
ATOM 696 O O . VAL A 1 94 ? -4.779 -5.379 7.422 1.00 95.38 94 VAL A O 1
ATOM 699 N N . ALA A 1 95 ? -5.818 -7.247 6.731 1.00 95.50 95 ALA A N 1
ATOM 700 C CA . ALA A 1 95 ? -5.440 -8.046 7.894 1.00 95.50 95 ALA A CA 1
ATOM 701 C C . ALA A 1 95 ? -3.913 -8.165 8.037 1.00 95.50 95 ALA A C 1
ATOM 703 O O . ALA A 1 95 ? -3.375 -7.951 9.125 1.00 95.50 95 ALA A O 1
ATOM 704 N N . GLN A 1 96 ? -3.202 -8.426 6.936 1.00 96.38 96 GLN A N 1
ATOM 705 C CA . GLN A 1 96 ? -1.741 -8.486 6.941 1.00 96.38 96 GLN A CA 1
ATOM 706 C C . GLN A 1 96 ? -1.108 -7.128 7.274 1.00 96.38 96 GLN A C 1
ATOM 708 O O . GLN A 1 96 ? -0.127 -7.079 8.013 1.00 96.38 96 GLN A O 1
ATOM 713 N N . ALA A 1 97 ? -1.663 -6.019 6.777 1.00 96.06 97 ALA A N 1
ATOM 714 C CA . ALA A 1 97 ? -1.179 -4.679 7.101 1.00 96.06 97 ALA A CA 1
ATOM 715 C C . ALA A 1 97 ? -1.331 -4.364 8.598 1.00 96.06 97 ALA A C 1
ATOM 717 O O . ALA A 1 97 ? -0.388 -3.875 9.218 1.00 96.06 97 ALA A O 1
ATOM 718 N N . ILE A 1 98 ? -2.477 -4.703 9.199 1.00 96.31 98 ILE A N 1
ATOM 719 C CA . ILE A 1 98 ? -2.708 -4.573 10.647 1.00 96.31 98 ILE A CA 1
ATOM 720 C C . ILE A 1 98 ? -1.697 -5.419 11.435 1.00 96.31 98 ILE A C 1
ATOM 722 O O . ILE A 1 98 ? -1.110 -4.928 12.402 1.00 96.31 98 ILE A O 1
ATOM 726 N N . ALA A 1 99 ? -1.455 -6.659 11.001 1.00 97.19 99 ALA A N 1
ATOM 727 C CA . ALA A 1 99 ? -0.490 -7.552 11.635 1.00 97.19 99 ALA A CA 1
ATOM 728 C C . ALA A 1 99 ? 0.948 -7.019 11.550 1.00 97.19 99 ALA A C 1
ATOM 730 O O . ALA A 1 99 ? 1.655 -7.002 12.554 1.00 97.19 99 ALA A O 1
ATOM 731 N N . ASN A 1 100 ? 1.361 -6.512 10.386 1.00 96.06 100 ASN A N 1
ATOM 732 C CA . ASN A 1 100 ? 2.688 -5.924 10.183 1.00 96.06 100 ASN A CA 1
ATOM 733 C C . ASN A 1 100 ? 2.920 -4.679 11.054 1.00 96.06 100 ASN A C 1
ATOM 735 O O . ASN A 1 100 ? 4.050 -4.412 11.451 1.00 96.06 100 ASN A O 1
ATOM 739 N N . LEU A 1 101 ? 1.859 -3.929 11.365 1.00 96.44 101 LEU A N 1
ATOM 740 C CA . LEU A 1 101 ? 1.910 -2.785 12.279 1.00 96.44 101 LEU A CA 1
ATOM 741 C C . LEU A 1 101 ? 1.874 -3.193 13.763 1.00 96.44 101 LEU A C 1
ATOM 743 O O . LEU A 1 101 ? 1.957 -2.325 14.629 1.00 96.44 101 LEU A O 1
ATOM 747 N N . GLY A 1 102 ? 1.729 -4.485 14.075 1.00 96.88 102 GLY A N 1
ATOM 748 C CA . GLY A 1 102 ? 1.582 -4.973 15.448 1.00 96.88 102 GLY A CA 1
ATOM 749 C C . GLY A 1 102 ? 0.251 -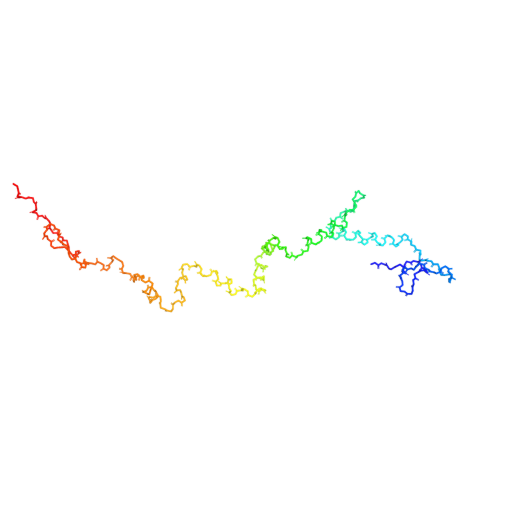4.574 16.095 1.00 96.88 102 GLY A C 1
ATOM 750 O O . GLY A 1 102 ? 0.148 -4.532 17.316 1.00 96.88 102 GLY A O 1
ATOM 751 N N . LEU A 1 103 ? -0.770 -4.259 15.291 1.00 96.38 103 LEU A N 1
ATOM 752 C CA . LEU A 1 103 ? -2.058 -3.737 15.758 1.00 96.38 103 LEU A CA 1
ATOM 753 C C . LEU A 1 103 ? -3.159 -4.803 15.835 1.00 96.38 103 LEU A C 1
ATOM 755 O O . LEU A 1 103 ? -4.314 -4.452 16.067 1.00 96.38 103 LEU A O 1
ATOM 759 N N . THR A 1 104 ? -2.832 -6.086 15.651 1.00 95.00 104 THR A N 1
ATOM 760 C CA . THR A 1 104 ? -3.812 -7.187 15.629 1.00 95.00 104 THR A CA 1
ATOM 761 C C . THR A 1 104 ? -4.714 -7.180 16.863 1.00 95.00 104 THR A C 1
ATOM 763 O O . THR A 1 104 ? -5.938 -7.128 16.733 1.00 95.00 104 THR A O 1
ATOM 766 N N . ASP A 1 105 ? -4.120 -7.148 18.057 1.00 92.19 105 ASP A N 1
ATOM 767 C CA . ASP A 1 105 ? -4.872 -7.195 19.315 1.00 92.19 105 ASP A CA 1
ATOM 768 C C . ASP A 1 105 ? -5.685 -5.914 19.544 1.00 92.19 105 ASP A C 1
ATOM 770 O O . ASP A 1 105 ? -6.833 -5.966 19.983 1.00 92.19 105 ASP A O 1
ATOM 774 N N . ALA A 1 106 ? -5.127 -4.752 19.187 1.00 91.75 106 ALA A N 1
ATOM 775 C CA . ALA A 1 106 ? -5.810 -3.465 19.303 1.00 91.75 106 ALA A CA 1
ATOM 776 C C . ALA A 1 106 ? -7.032 -3.373 18.371 1.00 91.75 106 ALA A C 1
ATOM 778 O O . ALA A 1 106 ? -8.098 -2.913 18.784 1.00 91.75 106 ALA A O 1
ATOM 779 N N . ALA A 1 107 ? -6.906 -3.850 17.129 1.00 91.00 107 ALA A N 1
ATOM 780 C CA . ALA A 1 107 ? -8.007 -3.908 16.169 1.00 91.00 107 ALA A CA 1
ATOM 781 C C . ALA A 1 107 ? -9.123 -4.863 16.639 1.00 91.00 107 ALA A C 1
ATOM 783 O O . ALA A 1 107 ? -10.313 -4.541 16.532 1.00 91.00 107 ALA A O 1
ATOM 784 N N . ALA A 1 108 ? -8.751 -6.007 17.224 1.00 87.25 108 ALA A N 1
ATOM 785 C CA . ALA A 1 108 ? -9.698 -6.937 17.833 1.00 87.25 108 ALA A CA 1
ATOM 786 C C . ALA A 1 108 ? -10.424 -6.307 19.036 1.00 87.25 108 ALA A C 1
ATOM 788 O O . ALA A 1 108 ? -11.654 -6.362 19.113 1.00 87.25 108 ALA A O 1
ATOM 789 N N . ALA A 1 109 ? -9.690 -5.636 19.932 1.00 84.62 109 ALA A N 1
ATOM 790 C CA . ALA A 1 109 ? -10.258 -4.947 21.088 1.00 84.62 109 ALA A CA 1
ATOM 791 C C . ALA A 1 109 ? -11.244 -3.839 20.674 1.00 84.62 109 ALA A C 1
ATOM 793 O O . ALA A 1 109 ? -12.339 -3.747 21.231 1.00 84.62 109 ALA A O 1
ATOM 794 N N . ALA A 1 110 ? -10.913 -3.046 19.649 1.00 84.19 110 ALA A N 1
ATOM 795 C CA . ALA A 1 110 ? -11.781 -1.982 19.142 1.00 84.19 110 ALA A CA 1
ATOM 796 C C . ALA A 1 110 ? -13.124 -2.507 18.597 1.00 84.19 110 ALA A C 1
ATOM 798 O O . ALA A 1 110 ? -14.165 -1.886 18.816 1.00 84.19 110 ALA A O 1
ATOM 799 N N . THR A 1 111 ? -13.125 -3.680 17.953 1.00 78.62 111 THR A N 1
ATOM 800 C CA . THR A 1 111 ? -14.345 -4.329 17.430 1.00 78.62 111 THR A CA 1
ATOM 801 C C . THR A 1 111 ? -15.322 -4.727 18.554 1.00 78.62 111 THR A C 1
ATOM 803 O O . THR A 1 111 ? -16.538 -4.783 18.345 1.00 78.62 111 THR A O 1
ATOM 806 N N . GLY A 1 112 ? -14.813 -4.960 19.770 1.00 70.50 112 GLY A N 1
ATOM 807 C CA . GLY A 1 112 ? -15.604 -5.279 20.963 1.00 70.50 112 GLY A CA 1
ATOM 808 C C . GLY A 1 112 ? -15.945 -4.076 21.847 1.00 70.50 112 GLY A C 1
ATOM 809 O O . GLY A 1 112 ? -17.029 -4.035 22.425 1.00 70.50 112 GLY A O 1
ATOM 810 N N . ALA A 1 113 ? -15.065 -3.076 21.927 1.00 67.06 113 ALA A N 1
ATOM 811 C CA . ALA A 1 113 ? -15.130 -2.006 22.927 1.00 67.06 113 ALA A CA 1
ATOM 812 C C . ALA A 1 113 ? -16.390 -1.121 22.862 1.00 67.06 113 ALA A C 1
ATOM 814 O O . ALA A 1 113 ? -16.818 -0.598 23.885 1.00 67.06 113 ALA A O 1
ATOM 815 N N . MET A 1 114 ? -17.011 -0.955 21.687 1.00 69.25 114 MET A N 1
ATOM 816 C CA . MET A 1 114 ? -18.218 -0.119 21.534 1.00 69.25 114 MET A CA 1
ATOM 817 C C . MET A 1 114 ? -19.542 -0.892 21.644 1.00 69.25 114 MET A C 1
ATOM 819 O O . MET A 1 114 ? -20.621 -0.312 21.493 1.00 69.25 114 MET A O 1
ATOM 823 N N . GLN A 1 115 ? -19.507 -2.207 21.865 1.00 78.62 115 GLN A N 1
ATOM 824 C CA . GLN A 1 115 ? -20.732 -2.994 21.965 1.00 78.62 115 GLN A CA 1
ATOM 825 C C . GLN A 1 115 ? -21.394 -2.751 23.325 1.00 78.62 115 GLN A C 1
ATOM 827 O O . GLN A 1 115 ? -20.768 -2.943 24.362 1.00 78.62 115 GLN A O 1
ATOM 832 N N . LYS A 1 116 ? -22.696 -2.422 23.348 1.00 72.12 116 LYS A N 1
ATOM 833 C CA . LYS A 1 116 ? -23.455 -2.220 24.605 1.00 72.12 116 LYS A CA 1
ATOM 834 C C . LYS A 1 116 ? -23.329 -3.398 25.579 1.00 72.12 116 LYS A C 1
ATOM 836 O O . LYS A 1 116 ? -23.343 -3.190 26.786 1.00 72.12 116 LYS A O 1
ATOM 841 N N . ALA A 1 117 ? -23.201 -4.619 25.056 1.00 74.31 117 ALA A N 1
ATOM 842 C CA . ALA A 1 117 ? -23.007 -5.834 25.847 1.00 74.31 117 ALA A CA 1
ATOM 843 C C . ALA A 1 117 ? -21.657 -5.881 26.587 1.00 74.31 117 ALA A C 1
ATOM 845 O O . ALA A 1 117 ? -21.528 -6.608 27.569 1.00 74.31 117 ALA A O 1
ATOM 846 N N . GLN A 1 118 ? -20.668 -5.114 26.126 1.00 76.75 118 GLN A N 1
ATOM 847 C CA . GLN A 1 118 ? -19.340 -5.029 26.726 1.00 76.75 118 GLN A CA 1
ATOM 848 C C . GLN A 1 118 ? -19.230 -3.881 27.741 1.00 76.75 118 GLN A C 1
ATOM 850 O O . GLN A 1 118 ? -18.248 -3.819 28.470 1.00 76.75 118 GLN A O 1
ATOM 855 N N . ASN A 1 119 ? -20.239 -3.007 27.871 1.00 79.44 119 ASN A N 1
ATOM 856 C CA . ASN A 1 119 ? -20.230 -1.981 28.914 1.00 79.44 119 ASN A CA 1
ATOM 857 C C . ASN A 1 119 ? -20.150 -2.645 30.299 1.00 79.44 119 ASN A C 1
ATOM 859 O O . ASN A 1 119 ? -21.046 -3.403 30.682 1.00 79.44 119 ASN A O 1
ATOM 863 N N . LEU A 1 120 ? -19.096 -2.319 31.056 1.00 81.12 120 LEU A N 1
ATOM 864 C CA . LEU A 1 120 ? -18.804 -2.868 32.385 1.00 81.12 120 LEU A CA 1
ATOM 865 C C . LEU A 1 120 ? -18.524 -4.385 32.384 1.00 81.12 120 LEU A C 1
ATOM 867 O O . LEU A 1 120 ? -18.696 -5.030 33.418 1.00 81.12 120 LEU A O 1
ATOM 871 N N . ASN A 1 121 ? -18.156 -4.998 31.252 1.00 79.31 121 ASN A N 1
ATOM 872 C CA . ASN A 1 121 ? -17.813 -6.428 31.205 1.00 79.31 121 ASN A CA 1
ATOM 873 C C . ASN A 1 121 ? -16.519 -6.757 31.973 1.00 79.31 121 ASN A C 1
ATOM 875 O O . ASN A 1 121 ? -16.391 -7.855 32.507 1.00 79.31 121 ASN A O 1
ATOM 879 N N . ASP A 1 122 ? -15.609 -5.793 32.018 1.00 80.12 122 ASP A N 1
ATOM 880 C CA . ASP A 1 122 ? -14.279 -5.792 32.612 1.00 80.12 122 ASP A CA 1
ATOM 881 C C . ASP A 1 122 ? -14.315 -5.439 34.102 1.00 80.12 122 ASP A C 1
ATOM 883 O O . ASP A 1 122 ? -13.403 -5.758 34.865 1.00 80.12 122 ASP A O 1
ATOM 887 N N . VAL A 1 123 ? -15.406 -4.821 34.548 1.00 84.75 123 VAL A N 1
ATOM 888 C CA . VAL A 1 123 ? -15.638 -4.536 35.955 1.00 84.75 123 VAL A CA 1
ATOM 889 C C . VAL A 1 123 ? -15.997 -5.831 36.687 1.00 84.75 123 VAL A C 1
ATOM 891 O O . VAL A 1 123 ? -17.103 -6.360 36.555 1.00 84.75 123 VAL A O 1
ATOM 894 N N . ALA A 1 124 ? -15.087 -6.282 37.554 1.00 86.50 124 ALA A N 1
ATOM 895 C CA . ALA A 1 124 ? -15.248 -7.483 38.380 1.00 86.50 124 ALA A CA 1
ATOM 896 C C . ALA A 1 124 ? -16.560 -7.508 39.190 1.00 86.50 124 ALA A C 1
ATOM 898 O O . ALA A 1 124 ? -17.175 -8.559 39.356 1.00 86.50 124 ALA A O 1
ATOM 899 N N . ASN A 1 125 ? -17.015 -6.347 39.675 1.00 88.31 125 ASN A N 1
ATOM 900 C CA . ASN A 1 125 ? -18.304 -6.194 40.343 1.00 88.31 125 ASN A CA 1
ATOM 901 C C . ASN A 1 125 ? -19.122 -5.065 39.704 1.00 88.31 125 ASN A C 1
ATOM 903 O O . ASN A 1 125 ? -19.049 -3.898 40.101 1.00 88.31 125 ASN A O 1
ATOM 907 N N . LYS A 1 126 ? -19.938 -5.441 38.717 1.00 86.38 126 LYS A N 1
ATOM 908 C CA . LYS A 1 126 ? -20.836 -4.527 37.995 1.00 86.38 126 LYS A CA 1
ATOM 909 C C . LYS A 1 126 ? -21.779 -3.773 38.935 1.00 86.38 126 LYS A C 1
ATOM 911 O O . LYS A 1 126 ? -22.037 -2.595 38.711 1.00 86.38 126 LYS A O 1
ATOM 916 N N . ALA A 1 127 ? -22.253 -4.420 40.003 1.00 83.06 127 ALA A N 1
ATOM 917 C CA . ALA A 1 127 ? -23.144 -3.794 40.977 1.00 83.06 127 ALA A CA 1
ATOM 918 C C . ALA A 1 127 ? -22.437 -2.667 41.746 1.00 83.06 127 ALA A C 1
ATOM 920 O O . ALA A 1 127 ? -22.999 -1.587 41.893 1.00 83.06 127 ALA A O 1
ATOM 921 N N . THR A 1 128 ? -21.186 -2.870 42.168 1.00 84.50 128 THR A N 1
ATOM 922 C CA . THR A 1 128 ? -20.390 -1.818 42.822 1.00 84.50 128 THR A CA 1
ATOM 923 C C . THR A 1 128 ? -20.093 -0.650 41.884 1.00 84.50 128 THR A C 1
ATOM 925 O O . THR A 1 128 ? -20.206 0.499 42.305 1.00 84.50 128 THR A O 1
ATOM 928 N N . ALA A 1 129 ? -19.754 -0.903 40.616 1.00 86.94 129 ALA A N 1
ATOM 929 C CA . ALA A 1 129 ? -19.519 0.185 39.664 1.00 86.94 129 ALA A CA 1
ATOM 930 C C . ALA A 1 129 ? -20.780 1.013 39.396 1.00 86.94 129 ALA A C 1
ATOM 932 O O . ALA A 1 129 ? -20.701 2.238 39.380 1.00 86.94 129 ALA A O 1
ATOM 933 N N . LEU A 1 130 ? -21.939 0.363 39.251 1.00 84.69 130 LEU A N 1
ATOM 934 C CA . LEU A 1 130 ? -23.224 1.056 39.130 1.00 84.69 130 LEU A CA 1
ATOM 935 C C . LEU A 1 130 ? -23.507 1.921 40.367 1.00 84.69 130 LEU A C 1
ATOM 937 O O . LEU A 1 130 ? -23.841 3.094 40.217 1.00 84.69 130 LEU A O 1
ATOM 941 N N . THR A 1 131 ? -23.280 1.389 41.572 1.00 82.44 131 THR A N 1
ATOM 942 C CA . THR A 1 131 ? -23.425 2.143 42.828 1.00 82.44 131 THR A CA 1
ATOM 943 C C . THR A 1 131 ? -22.509 3.368 42.881 1.00 82.44 131 THR A C 1
ATOM 945 O O . THR A 1 131 ? -22.971 4.460 43.201 1.00 82.44 131 THR A O 1
ATOM 948 N N . ASN A 1 132 ? -21.227 3.225 42.530 1.00 84.81 132 ASN A N 1
ATOM 949 C CA . ASN A 1 132 ? -20.266 4.336 42.541 1.00 84.81 132 ASN A CA 1
ATOM 950 C C . ASN A 1 132 ? -20.618 5.436 41.528 1.00 84.81 132 ASN A C 1
ATOM 952 O O . ASN A 1 132 ? -20.309 6.602 41.756 1.00 84.81 132 ASN A O 1
ATOM 956 N N . LEU A 1 133 ? -21.279 5.073 40.426 1.00 87.38 133 LEU A N 1
ATOM 957 C CA . LEU A 1 133 ? -21.765 6.011 39.414 1.00 87.38 133 LEU A CA 1
ATOM 958 C C . LEU A 1 133 ? -23.091 6.688 39.805 1.00 87.38 133 LEU A C 1
ATOM 960 O O . LEU A 1 133 ? -23.630 7.475 39.029 1.00 87.38 133 LEU A O 1
ATOM 964 N N . GLY A 1 134 ? -23.647 6.356 40.975 1.00 83.19 134 GLY A N 1
ATOM 965 C CA . GLY A 1 134 ? -24.961 6.823 41.413 1.00 83.19 134 GLY A CA 1
ATOM 966 C C . GLY A 1 134 ? -26.121 6.222 40.615 1.00 83.19 134 GLY A C 1
ATOM 967 O O . GLY A 1 134 ? -27.237 6.740 40.676 1.00 83.19 134 GLY A O 1
ATOM 968 N N . ALA A 1 135 ? -25.884 5.147 39.855 1.00 82.94 135 ALA A N 1
ATOM 969 C CA . ALA A 1 135 ? -26.951 4.440 39.168 1.00 82.94 135 ALA A CA 1
ATOM 970 C C . ALA A 1 135 ? -27.823 3.714 40.200 1.00 82.94 135 ALA A C 1
ATOM 972 O O . ALA A 1 135 ? -27.327 3.077 41.131 1.00 82.94 135 ALA A O 1
ATOM 973 N N . LEU A 1 136 ? -29.143 3.798 40.030 1.00 74.88 136 LEU A N 1
ATOM 974 C CA . LEU A 1 136 ? -30.066 3.030 40.857 1.00 74.88 136 LEU A CA 1
ATOM 975 C C . LEU A 1 136 ? -29.840 1.533 40.620 1.00 74.88 136 LEU A C 1
ATOM 977 O O . LEU A 1 136 ? -29.634 1.093 39.487 1.00 74.88 136 LEU A O 1
ATOM 981 N N . ALA A 1 137 ? -29.909 0.750 41.697 1.00 72.69 137 ALA A N 1
ATOM 982 C CA . ALA A 1 137 ? -29.843 -0.703 41.612 1.00 72.69 137 ALA A CA 1
ATOM 983 C C . ALA A 1 137 ? -30.914 -1.249 40.650 1.00 72.69 137 ALA A C 1
ATOM 985 O O . ALA A 1 137 ? -31.961 -0.628 40.445 1.00 72.69 137 ALA A O 1
ATOM 986 N N . VAL A 1 138 ? -30.685 -2.438 40.087 1.00 68.38 138 VAL A N 1
ATOM 987 C CA . VAL A 1 138 ? -31.718 -3.164 39.331 1.00 68.38 138 VAL A CA 1
ATOM 988 C C . VAL A 1 138 ? -32.938 -3.357 40.244 1.00 68.38 138 VAL A C 1
ATOM 990 O O . VAL A 1 138 ? -32.837 -4.013 41.276 1.00 68.38 138 VAL A O 1
ATOM 993 N N . GLY A 1 139 ? -34.069 -2.728 39.894 1.00 66.44 139 GLY A N 1
ATOM 994 C CA . GLY A 1 139 ? -35.292 -2.676 40.717 1.00 66.44 139 GLY A CA 1
ATOM 995 C C . GLY A 1 139 ? -35.451 -1.431 41.610 1.00 66.44 139 GLY A C 1
ATOM 996 O O . GLY A 1 139 ? -36.450 -1.307 42.312 1.00 66.44 139 GLY A O 1
ATOM 997 N N . GLY A 1 140 ? -34.499 -0.493 41.576 1.00 65.50 140 GLY A N 1
ATOM 998 C CA . GLY A 1 140 ? -34.481 0.715 42.408 1.00 65.50 140 GLY A CA 1
ATOM 999 C C . GLY A 1 140 ? -35.428 1.838 41.968 1.00 65.50 140 GLY A C 1
ATOM 1000 O O . GLY A 1 140 ? -35.655 2.767 42.738 1.00 65.50 140 GLY A O 1
ATOM 1001 N N . THR A 1 141 ? -35.997 1.791 40.761 1.00 68.50 141 THR A N 1
ATOM 1002 C CA . THR A 1 141 ? -36.983 2.776 40.275 1.00 68.50 141 THR A CA 1
ATOM 1003 C C . THR A 1 141 ? -38.407 2.242 40.382 1.00 68.50 141 THR A C 1
ATOM 1005 O O . THR A 1 141 ? -38.651 1.116 39.966 1.00 68.50 141 THR A O 1
ATOM 1008 N N . ALA A 1 142 ? -39.331 3.082 40.882 1.00 59.50 142 ALA A N 1
ATOM 1009 C CA . ALA A 1 142 ? -40.802 2.947 40.990 1.00 59.50 142 ALA A CA 1
ATOM 1010 C C . ALA A 1 142 ? -41.367 1.668 41.652 1.00 59.50 142 ALA A C 1
ATOM 1012 O O . ALA A 1 142 ? -42.247 1.765 42.497 1.00 59.50 142 ALA A O 1
ATOM 1013 N N . VAL A 1 143 ? -40.840 0.490 41.329 1.00 63.59 143 VAL A N 1
ATOM 1014 C CA . VAL A 1 143 ? -41.241 -0.829 41.831 1.00 63.59 143 VAL A CA 1
ATOM 1015 C C . VAL A 1 143 ? -41.050 -0.946 43.348 1.00 63.59 143 VAL A C 1
ATOM 1017 O O . VAL A 1 143 ? -41.892 -1.530 44.021 1.00 63.59 143 VAL A O 1
ATOM 1020 N N . ALA A 1 144 ? -39.992 -0.349 43.910 1.00 64.75 144 ALA A N 1
ATOM 1021 C CA . ALA A 1 144 ? -39.775 -0.300 45.361 1.00 64.75 144 ALA A CA 1
ATOM 1022 C C . ALA A 1 144 ? -40.526 0.848 46.068 1.00 64.75 144 ALA A C 1
ATOM 1024 O O . ALA A 1 144 ? -40.632 0.852 47.294 1.00 64.75 144 ALA A O 1
ATOM 1025 N N . ALA A 1 145 ? -41.044 1.832 45.325 1.00 74.81 145 ALA A N 1
ATOM 1026 C CA . ALA A 1 145 ? -41.731 2.991 45.888 1.00 74.81 145 ALA A CA 1
ATOM 1027 C C . ALA A 1 145 ? -43.193 2.648 46.223 1.00 74.81 145 ALA A C 1
ATOM 1029 O O . ALA A 1 145 ? -44.129 3.185 45.640 1.00 74.81 145 ALA A O 1
ATOM 1030 N N . THR A 1 146 ? -43.388 1.734 47.173 1.00 83.62 146 THR A N 1
ATOM 1031 C CA . THR A 1 146 ? -44.710 1.323 47.674 1.00 83.62 146 THR A CA 1
ATOM 1032 C C . THR A 1 146 ? -45.291 2.301 48.699 1.00 83.62 146 THR A C 1
ATOM 1034 O O . THR A 1 146 ? -46.481 2.241 48.998 1.00 83.62 146 THR A O 1
ATOM 1037 N N . LYS A 1 147 ? -44.463 3.211 49.235 1.00 89.06 147 LYS A N 1
ATOM 1038 C CA . LYS A 1 147 ? -44.842 4.214 50.235 1.00 89.06 147 LYS A CA 1
ATOM 1039 C C . LYS A 1 147 ? -44.112 5.541 50.022 1.00 89.06 147 LYS A C 1
ATOM 1041 O O . LYS A 1 147 ? -42.910 5.568 49.764 1.00 89.06 147 LYS A O 1
ATOM 1046 N N . LEU A 1 148 ? -44.820 6.653 50.193 1.00 89.69 148 LEU A N 1
ATOM 1047 C CA . LEU A 1 148 ? -44.267 8.004 50.200 1.00 89.69 148 LEU A CA 1
ATOM 1048 C C . LEU A 1 148 ? -43.397 8.213 51.448 1.00 89.69 148 LEU A C 1
ATOM 1050 O O . LEU A 1 148 ? -43.866 8.038 52.573 1.00 89.69 148 LEU A O 1
ATOM 1054 N N . ALA A 1 149 ? -42.152 8.664 51.256 1.00 86.06 149 ALA A N 1
ATOM 1055 C CA . ALA A 1 149 ? -41.224 8.958 52.357 1.00 86.06 149 ALA A CA 1
ATOM 1056 C C . ALA A 1 149 ? -41.767 10.023 53.324 1.00 86.06 149 ALA A C 1
ATOM 1058 O O . ALA A 1 149 ? -41.463 10.022 54.514 1.00 86.06 149 ALA A O 1
ATOM 1059 N N . THR A 1 150 ? -42.604 10.929 52.824 1.00 92.56 150 THR A N 1
ATOM 1060 C CA . THR A 1 150 ? -43.343 11.869 53.659 1.00 92.56 150 THR A CA 1
ATOM 1061 C C . THR A 1 150 ? -44.799 11.849 53.233 1.00 92.56 150 THR A C 1
ATOM 1063 O O . THR A 1 150 ? -45.127 12.329 52.148 1.00 92.56 150 THR A O 1
ATOM 1066 N N . ALA A 1 151 ? -45.666 11.306 54.089 1.00 93.12 151 ALA A N 1
ATOM 1067 C CA . ALA A 1 151 ? -47.103 11.296 53.856 1.00 93.12 151 ALA A CA 1
ATOM 1068 C C . ALA A 1 151 ? -47.626 12.722 53.610 1.00 93.12 151 ALA A C 1
ATOM 1070 O O . ALA A 1 151 ? -47.086 13.717 54.110 1.00 93.12 151 ALA A O 1
ATOM 1071 N N . ARG A 1 152 ? -48.673 12.827 52.800 1.00 95.31 152 ARG A N 1
ATOM 1072 C CA . ARG A 1 152 ? -49.371 14.082 52.509 1.00 95.31 152 ARG A CA 1
ATOM 1073 C C . ARG A 1 152 ? -50.819 13.947 52.941 1.00 95.31 152 ARG A C 1
ATOM 1075 O O . ARG A 1 152 ? -51.330 12.838 53.052 1.00 95.31 152 ARG A O 1
ATOM 1082 N N . THR A 1 153 ? -51.483 15.065 53.194 1.00 92.50 153 THR A N 1
ATOM 1083 C CA . THR A 1 153 ? -52.929 15.073 53.400 1.00 92.50 153 THR A CA 1
ATOM 1084 C C . THR A 1 153 ? -53.625 15.390 52.083 1.00 92.50 153 THR A C 1
ATOM 1086 O O . THR A 1 153 ? -53.282 16.355 51.405 1.00 92.50 153 THR A O 1
ATOM 1089 N N . ILE A 1 154 ? -54.606 14.576 51.709 1.00 90.31 154 ILE A N 1
ATOM 1090 C CA . ILE A 1 154 ? -55.498 14.825 50.573 1.00 90.31 154 ILE A CA 1
ATOM 1091 C C . ILE A 1 154 ? -56.893 14.985 51.169 1.00 90.31 154 ILE A C 1
ATOM 1093 O O . ILE A 1 154 ? -57.387 14.068 51.820 1.00 90.31 154 ILE A O 1
ATOM 1097 N N . ALA A 1 155 ? -57.493 16.173 51.033 1.00 87.88 155 ALA A N 1
ATOM 1098 C CA . ALA A 1 155 ? -58.768 16.511 51.681 1.00 87.88 155 ALA A CA 1
ATOM 1099 C C . ALA A 1 155 ? -58.782 16.204 53.199 1.00 87.88 155 ALA A C 1
ATOM 1101 O O . ALA A 1 155 ? -59.733 15.650 53.743 1.00 87.88 155 ALA A O 1
ATOM 1102 N N . GLY A 1 156 ? -57.675 16.500 53.888 1.00 88.00 156 GLY A N 1
ATOM 1103 C CA . GLY A 1 156 ? -57.517 16.238 55.324 1.00 88.00 156 GLY A CA 1
ATOM 1104 C C . GLY A 1 156 ? -57.280 14.770 55.707 1.00 88.00 156 GLY A C 1
ATOM 1105 O O . GLY A 1 156 ? -57.014 14.495 56.874 1.00 88.00 156 GLY A O 1
ATOM 1106 N N . LYS A 1 157 ? -57.318 13.819 54.762 1.00 88.19 157 LYS A N 1
ATOM 1107 C CA . LYS A 1 157 ? -57.007 12.404 55.015 1.00 88.19 157 LYS A CA 1
ATOM 1108 C C . LYS A 1 157 ? -55.524 12.117 54.757 1.00 88.19 157 LYS A C 1
ATOM 1110 O O . LYS A 1 157 ? -54.998 12.587 53.747 1.00 88.19 157 LYS A O 1
ATOM 1115 N N . PRO A 1 158 ? -54.833 11.360 55.628 1.00 91.75 158 PRO A N 1
ATOM 1116 C CA . PRO A 1 158 ? -53.447 10.976 55.391 1.00 91.75 158 PRO A CA 1
ATOM 1117 C C . PRO A 1 158 ? -53.349 10.025 54.192 1.00 91.75 158 PRO A C 1
ATOM 1119 O O . PRO A 1 158 ? -54.115 9.072 54.079 1.00 91.75 158 PRO A O 1
ATOM 1122 N N . PHE A 1 159 ? -52.384 10.279 53.315 1.00 93.12 159 PHE A N 1
ATOM 1123 C CA . PHE A 1 159 ? -52.055 9.454 52.163 1.00 93.12 159 PHE A CA 1
ATOM 1124 C C . PHE A 1 159 ? -50.545 9.245 52.090 1.00 93.12 159 PHE A C 1
ATOM 1126 O O . PHE A 1 159 ? -49.764 10.201 52.068 1.00 93.12 159 PHE A O 1
ATOM 1133 N N . ASP A 1 160 ? -50.139 7.981 52.027 1.00 93.31 160 ASP A N 1
ATOM 1134 C CA . ASP A 1 160 ? -48.748 7.577 51.848 1.00 93.31 160 ASP A CA 1
ATOM 1135 C C . ASP A 1 160 ? -48.560 6.587 50.689 1.00 93.31 160 ASP A C 1
ATOM 1137 O O . ASP A 1 160 ? -47.476 6.044 50.545 1.00 93.31 160 ASP A O 1
ATOM 1141 N N . GLY A 1 161 ? -49.576 6.353 49.853 1.00 91.25 161 GLY A N 1
ATOM 1142 C CA . GLY A 1 161 ? -49.485 5.458 48.694 1.00 91.25 161 GLY A CA 1
ATOM 1143 C C . GLY A 1 161 ? -49.612 3.959 48.986 1.00 91.25 161 GLY A C 1
ATOM 1144 O O . GLY A 1 161 ? -49.708 3.193 48.032 1.00 91.25 161 GLY A O 1
ATOM 1145 N N . THR A 1 162 ? -49.675 3.529 50.254 1.00 91.38 162 THR A N 1
ATOM 1146 C CA . THR A 1 162 ? -49.786 2.094 50.602 1.00 91.38 162 THR A CA 1
ATOM 1147 C C . THR A 1 162 ? -51.196 1.518 50.456 1.00 91.38 162 THR A C 1
ATOM 1149 O O . THR A 1 162 ? -51.361 0.304 50.349 1.00 91.38 162 THR A O 1
ATOM 1152 N N . ALA A 1 163 ? -52.218 2.372 50.442 1.00 90.81 163 ALA A N 1
ATOM 1153 C CA . ALA A 1 163 ? -53.615 1.994 50.276 1.00 90.81 163 ALA A CA 1
ATOM 1154 C C . ALA A 1 163 ? -54.403 3.109 49.575 1.00 90.81 163 ALA A C 1
ATOM 1156 O O . ALA A 1 163 ? -53.998 4.276 49.567 1.00 90.81 163 ALA A O 1
ATOM 1157 N N . ASN A 1 164 ? -55.561 2.749 49.017 1.00 90.38 164 ASN A N 1
ATOM 1158 C CA . ASN A 1 164 ? -56.513 3.721 48.486 1.00 90.38 164 ASN A CA 1
ATOM 1159 C C . ASN A 1 164 ? -57.060 4.610 49.610 1.00 90.38 164 ASN A C 1
ATOM 1161 O O . ASN A 1 164 ? -57.272 4.153 50.734 1.00 90.38 164 ASN A O 1
ATOM 1165 N N . ILE A 1 165 ? -57.365 5.864 49.280 1.00 89.38 165 ILE A N 1
ATOM 1166 C CA . ILE A 1 165 ? -58.099 6.770 50.167 1.00 89.38 165 ILE A CA 1
ATOM 1167 C C . ILE A 1 165 ? -59.562 6.842 49.747 1.00 89.38 165 ILE A C 1
ATOM 1169 O O . ILE A 1 165 ? -59.877 6.856 48.559 1.00 89.38 165 ILE A O 1
ATOM 1173 N N . SER A 1 166 ? -60.456 6.922 50.731 1.00 87.31 166 SER A N 1
ATOM 1174 C CA . SER A 1 166 ? -61.850 7.289 50.494 1.00 87.31 166 SER A CA 1
ATOM 1175 C C . SER A 1 166 ? -62.019 8.790 50.704 1.00 87.31 166 SER A C 1
ATOM 1177 O O . SER A 1 166 ? -61.672 9.312 51.766 1.00 87.31 166 SER A O 1
ATOM 1179 N N . ILE A 1 167 ? -62.540 9.470 49.683 1.00 84.56 167 ILE A N 1
ATOM 1180 C CA . ILE A 1 167 ? -62.872 10.905 49.703 1.00 84.56 167 ILE A CA 1
ATOM 1181 C C . ILE A 1 167 ? -64.387 11.154 49.659 1.00 84.56 167 ILE A C 1
ATOM 1183 O O . ILE A 1 167 ? -64.814 12.300 49.532 1.00 84.56 167 ILE A O 1
ATOM 1187 N N . ALA A 1 168 ? -65.197 10.092 49.726 1.00 76.69 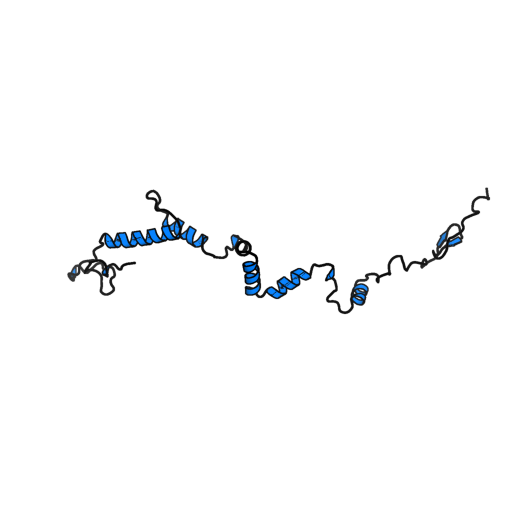168 ALA A N 1
ATOM 1188 C CA . ALA A 1 168 ? -66.644 10.231 49.806 1.00 76.69 168 ALA A CA 1
ATOM 1189 C C . ALA A 1 168 ? -67.013 11.009 51.085 1.00 76.69 168 ALA A C 1
ATOM 1191 O O . ALA A 1 168 ? -66.443 10.753 52.145 1.00 76.69 168 ALA A O 1
ATOM 1192 N N . ASP A 1 169 ? -67.935 11.964 50.926 1.00 64.62 169 ASP A N 1
ATOM 1193 C CA . ASP A 1 169 ? -68.493 12.904 51.917 1.00 64.62 169 ASP A CA 1
ATOM 1194 C C . ASP A 1 169 ? -67.830 14.292 52.075 1.00 64.62 169 ASP A C 1
ATOM 1196 O O . ASP A 1 169 ? -67.976 14.928 53.117 1.00 64.62 169 ASP A O 1
ATOM 1200 N N . LEU A 1 170 ? -67.199 14.849 51.028 1.00 57.06 170 LEU A N 1
ATOM 1201 C CA . LEU A 1 170 ? -66.907 16.302 50.961 1.00 57.06 170 LEU A CA 1
ATOM 1202 C C . LEU A 1 170 ? -67.950 17.125 50.172 1.00 57.06 170 LEU A C 1
ATOM 1204 O O . LEU A 1 170 ? -67.638 18.204 49.674 1.00 57.06 170 LEU A O 1
ATOM 1208 N N . ILE A 1 171 ? -69.180 16.630 50.023 1.00 58.91 171 ILE A N 1
ATOM 1209 C CA . ILE A 1 171 ? -70.285 17.386 49.409 1.00 58.91 171 ILE A CA 1
ATOM 1210 C C . ILE A 1 171 ? -71.533 17.198 50.269 1.00 58.91 171 ILE A C 1
ATOM 1212 O O . ILE A 1 171 ? -72.361 16.412 49.866 1.00 58.91 171 ILE A O 1
ATOM 1216 N N . HIS A 1 172 ? -71.659 17.846 51.436 1.00 58.75 172 HIS A N 1
ATOM 1217 C CA . HIS A 1 172 ? -72.959 18.121 52.103 1.00 58.75 172 HIS A CA 1
ATOM 1218 C C . HIS A 1 172 ? -72.854 19.225 53.185 1.00 58.75 172 HIS A C 1
ATOM 1220 O O . HIS A 1 172 ? -73.475 19.133 54.240 1.00 58.75 172 HIS A O 1
ATOM 1226 N N . ALA A 1 173 ? -72.076 20.286 52.958 1.00 53.66 173 ALA A N 1
ATOM 1227 C CA . ALA A 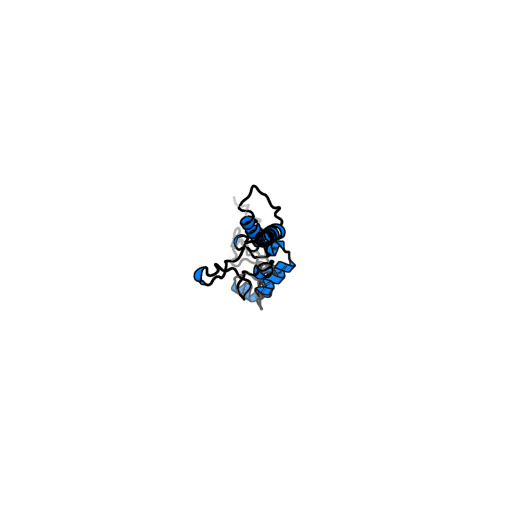1 173 ? -72.123 21.465 53.831 1.00 53.66 173 ALA A CA 1
ATOM 1228 C C . ALA A 1 173 ? -72.052 22.759 53.011 1.00 53.66 173 ALA A C 1
ATOM 1230 O O . ALA A 1 173 ? -71.018 23.423 52.970 1.00 53.66 173 ALA A O 1
ATOM 1231 N N . ILE A 1 174 ? -73.162 23.074 52.337 1.00 48.81 174 ILE A N 1
ATOM 1232 C CA . ILE A 1 174 ? -73.603 24.443 52.036 1.00 48.81 174 ILE A CA 1
ATOM 1233 C C . ILE A 1 174 ? -75.081 24.502 52.406 1.00 48.81 174 ILE A C 1
ATOM 1235 O O . ILE A 1 174 ? -75.803 23.568 51.986 1.00 48.81 174 ILE A O 1
#

Organism: NCBI:txid1288385

pLDDT: mean 85.77, std 10.27, range [48.81, 97.44]

Foldseek 3Di:
DQACQNPPWPQAPPVSHWDCFDVVVVRHTRDDDPVNVVVVVVVLVVLLVCLVHDDDPVDDCSSVVSVVSVVVPPPDQDVVCVRVSLVVVHDVSVQVVCVVVVNNVVVVCVVVVPDPVCVCVVPPDPQVVCVVVVHADDCRPPNPQCFAPDWDADVNHTDTNVDDDDPPPPPDDD